Protein AF-A0A9D4QUW5-F1 (afdb_monomer)

Organism: Dreissena polymorpha (NCBI:txid45954)

Structure (mmCIF, N/CA/C/O backbone):
data_AF-A0A9D4QUW5-F1
#
_entry.id   AF-A0A9D4QUW5-F1
#
loop_
_atom_site.group_PDB
_atom_site.id
_atom_site.type_symbol
_atom_site.label_atom_id
_atom_site.label_alt_id
_atom_site.label_comp_id
_atom_site.label_asym_id
_atom_site.label_entity_id
_atom_site.label_seq_id
_atom_site.pdbx_PDB_ins_code
_atom_site.Cartn_x
_atom_site.Cartn_y
_atom_site.Cartn_z
_atom_site.occupancy
_atom_site.B_iso_or_equiv
_atom_site.auth_seq_id
_atom_site.auth_comp_id
_atom_site.auth_asym_id
_atom_site.auth_atom_id
_atom_s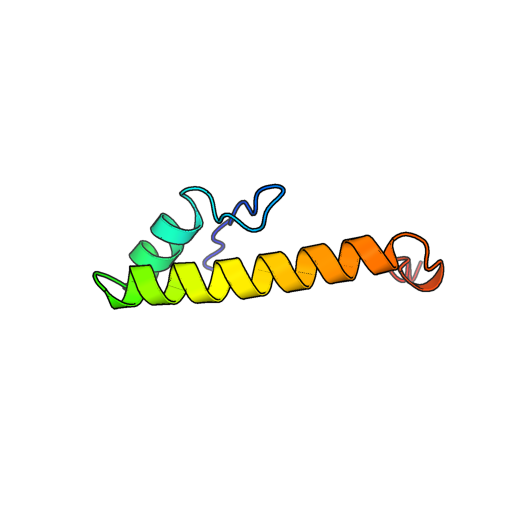ite.pdbx_PDB_model_num
ATOM 1 N N . MET A 1 1 ? -11.812 -19.562 1.151 1.00 58.28 1 MET A N 1
ATOM 2 C CA . MET A 1 1 ? -10.484 -18.950 0.925 1.00 58.28 1 MET A CA 1
ATOM 3 C C . MET A 1 1 ? -10.688 -17.450 0.803 1.00 58.28 1 MET A C 1
ATOM 5 O O . MET A 1 1 ? -11.461 -17.036 -0.048 1.00 58.28 1 MET A O 1
ATOM 9 N N . TRP A 1 2 ? -10.108 -16.650 1.697 1.00 72.94 2 TRP A N 1
ATOM 10 C CA . TRP A 1 2 ? -10.285 -15.194 1.681 1.00 72.94 2 TRP A CA 1
ATOM 11 C C . TRP A 1 2 ? -9.262 -14.578 0.722 1.00 72.94 2 TRP A C 1
ATOM 13 O O . TRP A 1 2 ? -8.097 -14.423 1.079 1.00 72.94 2 TRP A O 1
ATOM 23 N N . LEU A 1 3 ? -9.682 -14.292 -0.512 1.00 77.50 3 LEU A N 1
ATOM 24 C CA . LEU A 1 3 ? -8.875 -13.564 -1.490 1.00 77.50 3 LEU A CA 1
ATOM 25 C C . LEU A 1 3 ? -9.181 -12.069 -1.382 1.00 77.50 3 LEU A C 1
ATOM 27 O O . LEU A 1 3 ? -10.319 -11.649 -1.575 1.00 77.50 3 LEU A O 1
ATOM 31 N N . TYR A 1 4 ? -8.153 -11.271 -1.103 1.00 76.31 4 TYR A N 1
ATOM 32 C CA . TYR A 1 4 ? -8.236 -9.814 -1.104 1.00 76.31 4 TYR A CA 1
ATOM 33 C C . TYR A 1 4 ? -7.375 -9.285 -2.252 1.00 76.31 4 TYR A C 1
ATOM 35 O O . TYR A 1 4 ? -6.151 -9.266 -2.111 1.00 76.31 4 TYR A O 1
ATOM 43 N N . PRO A 1 5 ? -7.960 -8.892 -3.397 1.00 72.00 5 PRO A N 1
ATOM 44 C CA . PRO A 1 5 ? -7.184 -8.281 -4.466 1.00 72.00 5 PRO A CA 1
ATOM 45 C C . PRO A 1 5 ? -6.629 -6.946 -3.963 1.00 72.00 5 PRO A C 1
ATOM 47 O O . PRO A 1 5 ? -7.386 -6.063 -3.553 1.00 72.00 5 PRO A O 1
ATOM 50 N N . VAL A 1 6 ? -5.302 -6.825 -3.951 1.00 72.44 6 VAL A N 1
ATOM 51 C CA . VAL A 1 6 ? -4.602 -5.597 -3.576 1.00 72.44 6 VAL A CA 1
ATOM 52 C C . VAL A 1 6 ? -3.951 -5.020 -4.818 1.00 72.44 6 VAL A C 1
ATOM 54 O O . VAL A 1 6 ? -3.061 -5.628 -5.407 1.00 72.44 6 VAL A O 1
ATOM 57 N N . GLU A 1 7 ? -4.398 -3.832 -5.200 1.00 72.25 7 GLU A N 1
ATOM 58 C CA . GLU A 1 7 ? -3.787 -3.063 -6.274 1.00 72.25 7 GLU A CA 1
ATOM 59 C C . GLU A 1 7 ? -2.508 -2.401 -5.756 1.00 72.25 7 GLU A C 1
ATOM 61 O O . GLU A 1 7 ? -2.513 -1.677 -4.754 1.00 72.25 7 GLU A O 1
ATOM 66 N N . ILE A 1 8 ? -1.401 -2.648 -6.452 1.00 68.19 8 ILE A N 1
ATOM 67 C CA . ILE A 1 8 ? -0.112 -2.010 -6.195 1.00 68.19 8 ILE A CA 1
ATOM 68 C C . ILE A 1 8 ? 0.137 -1.063 -7.367 1.00 68.19 8 ILE A C 1
ATOM 70 O O . ILE A 1 8 ? 0.349 -1.508 -8.493 1.00 68.19 8 ILE A O 1
ATOM 74 N N . GLY A 1 9 ? 0.066 0.247 -7.118 1.00 68.56 9 GLY A N 1
ATOM 75 C CA . GLY A 1 9 ? 0.335 1.248 -8.153 1.00 68.56 9 GLY A CA 1
ATOM 76 C C . GLY A 1 9 ? 1.806 1.265 -8.590 1.00 68.56 9 GLY A C 1
ATOM 77 O O . GLY A 1 9 ? 2.678 0.703 -7.926 1.00 68.56 9 GLY A O 1
ATOM 78 N N . THR A 1 10 ? 2.109 2.011 -9.656 1.00 59.47 10 THR A N 1
ATOM 79 C CA . THR A 1 10 ? 3.438 2.152 -10.298 1.00 59.47 10 THR A CA 1
ATOM 80 C C . THR A 1 10 ? 4.576 2.658 -9.393 1.00 59.47 10 THR A C 1
ATOM 82 O O . THR A 1 10 ? 5.721 2.708 -9.828 1.00 59.47 10 THR A O 1
ATOM 85 N N . ARG A 1 11 ? 4.298 3.017 -8.133 1.00 56.69 11 ARG A N 1
ATOM 86 C CA . ARG A 1 11 ? 5.287 3.431 -7.117 1.00 56.69 11 ARG A CA 1
ATOM 87 C C . ARG A 1 11 ? 5.138 2.698 -5.778 1.00 56.69 11 ARG A C 1
ATOM 89 O O . ARG A 1 11 ? 5.437 3.259 -4.734 1.00 56.69 11 ARG A O 1
ATOM 96 N N . GLY A 1 12 ? 4.581 1.487 -5.767 1.00 55.25 12 GLY A N 1
ATOM 97 C CA . GLY A 1 12 ? 4.415 0.734 -4.517 1.00 55.25 12 GLY A CA 1
ATOM 98 C C . GLY A 1 12 ? 3.403 1.348 -3.542 1.00 55.25 12 GLY A C 1
ATOM 99 O O . GLY A 1 12 ? 3.395 0.981 -2.372 1.00 55.25 12 GLY A O 1
ATOM 100 N N . PHE A 1 13 ? 2.542 2.266 -4.000 1.00 56.31 13 PHE A N 1
ATOM 101 C CA . PHE A 1 13 ? 1.436 2.796 -3.204 1.00 56.31 13 PHE A CA 1
ATOM 102 C C . PHE A 1 13 ? 0.287 1.785 -3.209 1.00 56.31 13 PHE A C 1
ATOM 104 O O . PHE A 1 13 ? -0.310 1.554 -4.265 1.00 56.31 13 PHE A O 1
ATOM 111 N N . PRO A 1 14 ? -0.049 1.183 -2.060 1.00 60.94 14 PRO A N 1
ATOM 112 C CA . PRO A 1 14 ? -1.199 0.317 -1.961 1.00 60.94 14 PRO A CA 1
ATOM 113 C C . PRO A 1 14 ? -2.452 1.192 -1.914 1.00 60.94 14 PRO A C 1
ATOM 115 O O . PRO A 1 14 ? -2.848 1.725 -0.873 1.00 60.94 14 PRO A O 1
ATOM 118 N N . ALA A 1 15 ? -3.041 1.389 -3.085 1.00 66.81 15 ALA A N 1
ATOM 119 C CA . ALA A 1 15 ? -4.244 2.176 -3.274 1.00 66.81 15 ALA A CA 1
ATOM 120 C C . ALA A 1 15 ? -5.408 1.456 -2.589 1.00 66.81 15 ALA A C 1
ATOM 122 O O . ALA A 1 15 ? -5.724 0.354 -3.008 1.00 66.81 15 ALA A O 1
ATOM 123 N N . GLN A 1 16 ? -6.002 2.048 -1.539 1.00 77.25 16 GLN A N 1
ATOM 124 C CA . GLN A 1 16 ? -7.292 1.741 -0.870 1.00 77.25 16 GLN A CA 1
ATOM 125 C C . GLN A 1 16 ? -7.612 0.268 -0.487 1.00 77.25 16 GLN A C 1
ATOM 127 O O . GLN A 1 16 ? -8.014 -0.019 0.640 1.00 77.25 16 GLN A O 1
ATOM 132 N N . SER A 1 17 ? -7.461 -0.671 -1.413 1.00 82.19 17 SER A N 1
ATOM 133 C CA . SER A 1 17 ? -7.574 -2.125 -1.304 1.00 82.19 17 SER A CA 1
ATO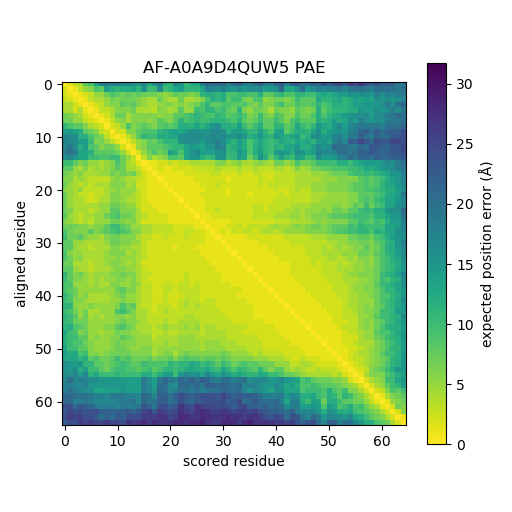M 134 C C . SER A 1 17 ? -6.790 -2.719 -0.131 1.00 82.19 17 SER A C 1
ATOM 136 O O . SER A 1 17 ? -7.374 -3.453 0.661 1.00 82.19 17 SER A O 1
ATOM 138 N N . LEU A 1 18 ? -5.524 -2.343 0.082 1.00 85.88 18 LEU A N 1
ATOM 139 C CA . LEU A 1 18 ? -4.749 -2.837 1.231 1.00 85.88 18 LEU A CA 1
ATOM 140 C C . LEU A 1 18 ? -5.319 -2.350 2.567 1.00 85.88 18 LEU A C 1
ATOM 142 O O . LEU A 1 18 ? -5.340 -3.079 3.556 1.00 85.88 18 LEU A O 1
ATOM 146 N N . TRP A 1 19 ? -5.820 -1.115 2.596 1.00 86.38 19 TRP A N 1
ATOM 147 C CA . TRP A 1 19 ? -6.475 -0.571 3.780 1.00 86.38 19 TRP A CA 1
ATOM 148 C C . TRP A 1 19 ? -7.745 -1.361 4.114 1.00 86.38 19 TRP A C 1
ATOM 150 O O 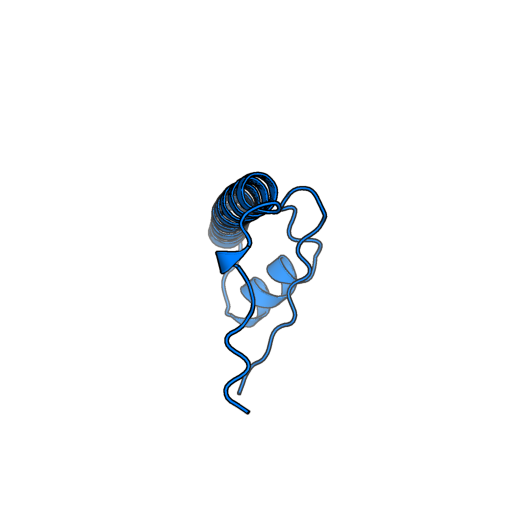. TRP A 1 19 ? -7.997 -1.667 5.283 1.00 86.38 19 TRP A O 1
ATOM 160 N N . ARG A 1 20 ? -8.520 -1.741 3.088 1.00 86.88 20 ARG A N 1
ATOM 161 C CA . ARG A 1 20 ? -9.694 -2.619 3.216 1.00 86.88 20 ARG A CA 1
ATOM 162 C C . ARG A 1 20 ? -9.307 -4.032 3.651 1.00 86.88 20 ARG A C 1
ATOM 164 O O . ARG A 1 20 ? -9.908 -4.531 4.595 1.00 86.88 20 ARG A O 1
ATOM 171 N N . MET A 1 21 ? -8.274 -4.624 3.050 1.00 89.81 21 MET A N 1
ATOM 172 C CA . MET A 1 21 ? -7.743 -5.941 3.421 1.00 89.81 21 MET A CA 1
ATOM 173 C C . MET A 1 21 ? -7.341 -5.974 4.894 1.00 89.81 21 MET A C 1
ATOM 175 O O . MET A 1 21 ? -7.816 -6.818 5.644 1.00 89.81 21 MET A O 1
ATOM 179 N N . PHE A 1 22 ? -6.522 -5.024 5.347 1.00 91.12 22 PHE A N 1
ATOM 180 C CA . PHE A 1 22 ? -6.116 -4.972 6.750 1.00 91.12 22 PHE A CA 1
ATOM 181 C C . PHE A 1 22 ? -7.291 -4.749 7.697 1.00 91.12 22 PHE A C 1
ATOM 183 O O . PHE A 1 22 ? -7.332 -5.360 8.759 1.00 91.12 22 PHE A O 1
ATOM 190 N N . SER A 1 23 ? -8.278 -3.949 7.293 1.00 90.25 23 SER A N 1
ATOM 191 C CA . SER A 1 23 ? -9.505 -3.775 8.077 1.00 90.25 23 SER A CA 1
ATOM 192 C C . SER A 1 23 ? -10.303 -5.079 8.186 1.00 90.25 23 SER A C 1
ATOM 194 O O . SER A 1 23 ? -10.781 -5.397 9.273 1.00 90.25 23 SER A O 1
ATOM 196 N N . ALA A 1 24 ? -10.408 -5.843 7.094 1.00 90.69 24 ALA A N 1
ATOM 197 C CA . ALA A 1 24 ? -11.066 -7.149 7.063 1.00 90.69 24 ALA A CA 1
ATOM 198 C C . ALA A 1 24 ? -10.307 -8.206 7.886 1.00 90.69 24 ALA A C 1
ATOM 200 O O . ALA A 1 24 ? -10.924 -9.051 8.523 1.00 90.69 24 ALA A O 1
ATOM 201 N N . 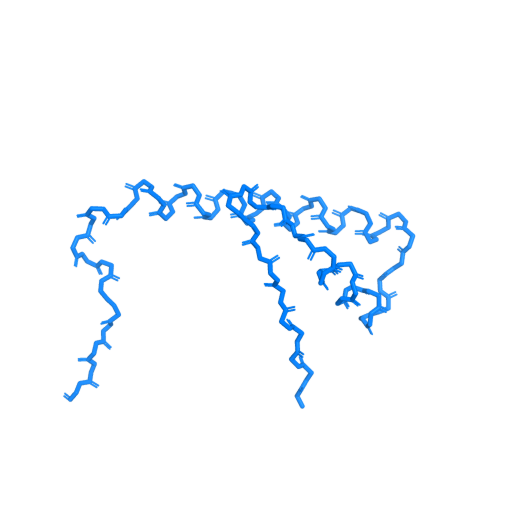LEU A 1 25 ? -8.977 -8.101 7.951 1.00 91.31 25 LEU A N 1
ATOM 202 C CA . LEU A 1 2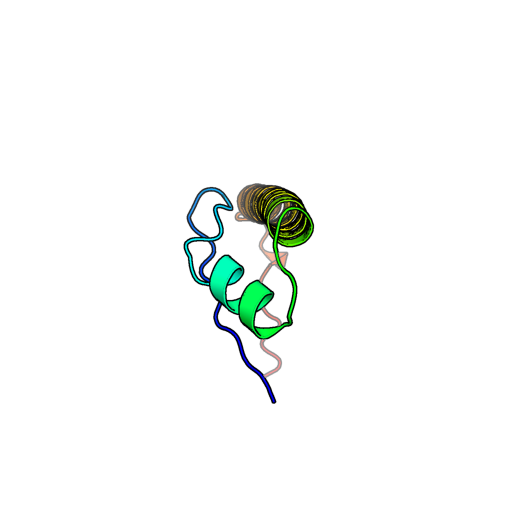5 ? -8.116 -8.911 8.821 1.00 91.31 25 LEU A CA 1
ATOM 203 C C . LEU A 1 25 ? -8.110 -8.440 10.288 1.00 91.31 25 LEU A C 1
ATOM 205 O O . LEU A 1 25 ? -7.384 -8.994 11.108 1.00 91.31 25 LEU A O 1
ATOM 209 N N . GLY A 1 26 ? -8.883 -7.407 10.633 1.00 94.38 26 GLY A N 1
ATOM 210 C CA . GLY A 1 26 ? -8.982 -6.889 11.999 1.00 94.38 26 GLY A CA 1
ATOM 211 C C . GLY A 1 26 ? -7.834 -5.969 12.431 1.00 94.38 26 GLY A C 1
ATOM 212 O O . GLY A 1 26 ? -7.836 -5.499 13.567 1.00 94.38 26 GLY A O 1
ATOM 213 N N . ILE A 1 27 ? -6.895 -5.642 11.542 1.00 94.06 27 ILE A N 1
ATOM 214 C CA . ILE A 1 27 ? -5.795 -4.711 11.813 1.00 94.06 27 ILE A CA 1
ATOM 215 C C . ILE A 1 27 ? -6.324 -3.275 11.713 1.00 94.06 27 ILE A C 1
ATOM 217 O O . ILE A 1 27 ? -6.822 -2.837 10.671 1.00 94.06 27 ILE A O 1
ATOM 221 N N . LYS A 1 28 ? -6.223 -2.516 12.807 1.00 93.31 28 LYS A N 1
ATOM 222 C CA . LYS A 1 28 ? -6.855 -1.194 12.956 1.00 93.31 28 LYS A CA 1
ATOM 223 C C . LYS A 1 28 ? -5.868 -0.141 13.467 1.00 93.31 28 LYS A C 1
ATOM 225 O O . LYS A 1 28 ? -4.724 -0.440 13.790 1.00 93.31 28 LYS A O 1
ATOM 230 N N . GLY A 1 29 ? -6.314 1.116 13.490 1.00 92.75 29 GLY A N 1
ATOM 231 C CA . GLY A 1 29 ? -5.596 2.224 14.127 1.00 92.75 29 GLY A CA 1
ATOM 232 C C . GLY A 1 29 ? -4.158 2.423 13.634 1.00 92.75 29 GLY A C 1
ATOM 233 O O . GLY A 1 29 ? -3.884 2.385 12.429 1.00 92.75 29 GLY A O 1
ATOM 234 N N . ALA A 1 30 ? -3.250 2.660 14.584 1.00 94.06 30 ALA A N 1
ATOM 235 C CA . ALA A 1 30 ? -1.832 2.892 14.322 1.00 94.06 30 ALA A CA 1
ATOM 236 C C . ALA A 1 30 ? -1.140 1.670 13.695 1.00 94.06 30 ALA A C 1
ATOM 238 O O . ALA A 1 30 ? -0.320 1.834 12.787 1.00 94.06 30 ALA A O 1
ATOM 239 N N . ASP A 1 31 ? -1.523 0.455 14.099 1.00 94.06 31 ASP A N 1
ATOM 240 C CA . ASP A 1 31 ? -0.969 -0.782 13.545 1.00 94.06 31 ASP A CA 1
ATOM 241 C C . ASP A 1 31 ? -1.281 -0.928 12.063 1.00 94.06 31 ASP A C 1
ATOM 243 O O . ASP A 1 31 ? -0.394 -1.267 11.281 1.00 94.06 31 ASP A O 1
ATOM 247 N N . ARG A 1 32 ? -2.498 -0.567 11.639 1.00 92.38 32 ARG A N 1
ATOM 248 C CA . ARG A 1 32 ? -2.853 -0.544 10.214 1.00 92.38 32 ARG A CA 1
ATOM 249 C C . ARG A 1 32 ? -1.972 0.432 9.442 1.00 92.38 32 ARG A C 1
ATOM 251 O O . ARG A 1 32 ? -1.442 0.070 8.397 1.00 92.38 32 ARG A O 1
ATOM 258 N N . LYS A 1 33 ? -1.766 1.649 9.958 1.00 89.44 33 LYS A N 1
ATOM 259 C CA . LYS A 1 33 ? -0.913 2.655 9.298 1.00 89.44 33 LYS A CA 1
ATOM 260 C C . LYS A 1 33 ? 0.533 2.161 9.167 1.00 89.44 33 LYS A C 1
ATOM 262 O O . LYS A 1 33 ? 1.139 2.309 8.106 1.00 89.44 33 LYS A O 1
ATOM 267 N N . ARG A 1 34 ? 1.065 1.522 10.213 1.00 91.44 34 ARG A N 1
ATOM 2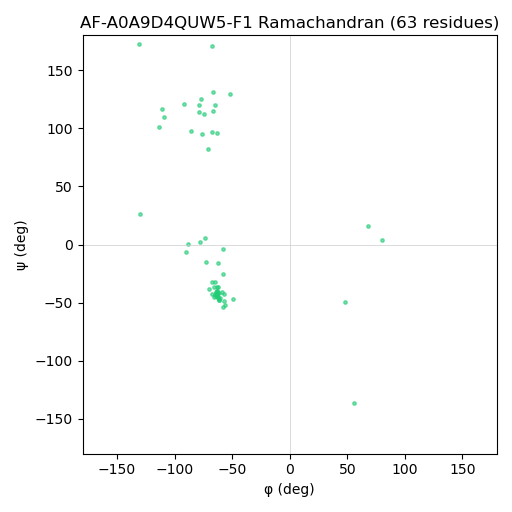68 C CA . ARG A 1 34 ? 2.413 0.935 10.213 1.00 91.44 34 ARG A CA 1
ATOM 269 C C . ARG A 1 34 ? 2.525 -0.261 9.263 1.00 91.44 34 ARG A C 1
ATOM 271 O O . ARG A 1 34 ? 3.519 -0.366 8.550 1.00 91.44 34 ARG A O 1
ATOM 278 N N . ALA A 1 35 ? 1.524 -1.139 9.241 1.00 91.00 35 ALA A N 1
ATOM 279 C CA . ALA A 1 35 ? 1.471 -2.293 8.347 1.00 91.00 35 ALA A CA 1
ATOM 280 C C . ALA A 1 35 ? 1.429 -1.859 6.876 1.00 91.00 35 ALA A C 1
ATOM 282 O O . ALA A 1 35 ? 2.195 -2.381 6.069 1.00 91.00 35 ALA A O 1
ATOM 283 N N . VAL A 1 36 ? 0.618 -0.844 6.556 1.00 87.88 36 VAL A N 1
ATOM 284 C CA . VAL A 1 36 ? 0.572 -0.230 5.222 1.00 87.88 36 VAL A CA 1
ATOM 285 C C . VAL A 1 36 ? 1.945 0.297 4.830 1.00 87.88 36 VAL A C 1
ATOM 287 O O . VAL A 1 36 ? 2.463 -0.130 3.810 1.00 87.88 36 VAL A O 1
ATOM 290 N N . GLY A 1 37 ? 2.582 1.138 5.653 1.00 86.69 37 GLY A N 1
ATOM 291 C CA . GLY A 1 37 ? 3.893 1.707 5.315 1.00 86.69 37 GLY A CA 1
ATOM 292 C C . GLY A 1 37 ? 4.982 0.653 5.078 1.00 86.69 37 GLY A C 1
ATOM 293 O O . GLY A 1 37 ? 5.753 0.762 4.125 1.00 86.69 37 GLY A O 1
ATOM 294 N N . LYS A 1 38 ? 5.021 -0.403 5.902 1.00 89.56 38 LYS A N 1
ATOM 295 C CA . LYS A 1 38 ? 5.960 -1.522 5.717 1.00 89.56 38 LYS A CA 1
ATOM 296 C C . LYS A 1 38 ? 5.714 -2.265 4.407 1.00 89.56 38 LYS A C 1
ATOM 298 O O . LYS A 1 38 ? 6.672 -2.583 3.705 1.00 89.56 38 LYS A O 1
ATOM 303 N N . LEU A 1 39 ? 4.449 -2.541 4.091 1.00 88.44 39 LEU A N 1
ATOM 304 C CA . LEU A 1 39 ? 4.098 -3.268 2.878 1.00 88.44 39 LEU A CA 1
ATOM 305 C C . LEU A 1 39 ? 4.353 -2.421 1.626 1.00 88.44 39 LEU A C 1
ATOM 307 O O . LEU A 1 39 ? 4.893 -2.951 0.661 1.00 88.44 39 LEU A O 1
ATOM 311 N N . SER A 1 40 ? 4.075 -1.114 1.671 1.00 84.25 40 SER A N 1
ATOM 312 C CA . SER A 1 40 ? 4.420 -0.179 0.592 1.00 84.25 40 SER A CA 1
ATOM 313 C C . SER A 1 40 ? 5.917 -0.191 0.287 1.00 84.25 40 SER A C 1
ATOM 315 O O . SER A 1 40 ? 6.310 -0.343 -0.864 1.00 84.25 40 SER A O 1
ATOM 317 N N . LEU A 1 41 ? 6.765 -0.095 1.319 1.00 86.12 41 LEU A N 1
ATOM 318 C CA . LEU A 1 41 ? 8.221 -0.111 1.148 1.00 86.12 41 LEU A CA 1
ATOM 319 C C . LEU A 1 41 ? 8.712 -1.440 0.558 1.00 86.12 41 LEU A C 1
ATOM 321 O O . LEU A 1 41 ? 9.588 -1.457 -0.305 1.00 86.12 41 LEU A O 1
ATOM 325 N N . ALA A 1 42 ? 8.156 -2.564 1.018 1.00 88.19 42 ALA A N 1
ATOM 326 C CA . ALA A 1 42 ? 8.487 -3.875 0.469 1.00 88.19 42 ALA A CA 1
ATOM 327 C C . ALA A 1 42 ? 8.069 -3.989 -1.006 1.00 88.19 42 ALA A C 1
ATOM 329 O O . ALA A 1 42 ? 8.861 -4.446 -1.831 1.00 88.19 42 ALA A O 1
ATOM 330 N N . ALA A 1 43 ? 6.864 -3.523 -1.343 1.00 85.31 43 ALA A N 1
ATOM 331 C CA . ALA A 1 43 ? 6.347 -3.517 -2.706 1.00 85.31 43 ALA A CA 1
ATOM 332 C C . ALA A 1 43 ? 7.180 -2.621 -3.634 1.00 85.31 43 ALA A C 1
ATOM 334 O O . ALA A 1 43 ? 7.499 -3.032 -4.748 1.00 85.31 43 ALA A O 1
ATOM 335 N N . GLU A 1 44 ? 7.583 -1.432 -3.179 1.00 85.38 44 GLU A N 1
ATOM 336 C CA . GLU A 1 44 ? 8.450 -0.521 -3.934 1.00 85.38 44 GLU A CA 1
ATOM 337 C C . GLU A 1 44 ? 9.816 -1.151 -4.228 1.00 85.38 44 GLU A C 1
ATOM 339 O O . GLU A 1 44 ? 10.268 -1.146 -5.375 1.00 85.38 44 GLU A O 1
ATOM 344 N N . ARG A 1 45 ? 10.458 -1.747 -3.215 1.00 87.25 45 ARG A N 1
ATOM 345 C CA . ARG A 1 45 ? 11.753 -2.425 -3.377 1.00 87.25 45 ARG A CA 1
ATOM 346 C C . ARG A 1 45 ? 11.657 -3.607 -4.332 1.00 87.25 45 ARG A C 1
ATOM 348 O O . ARG A 1 45 ? 12.498 -3.736 -5.217 1.00 87.25 45 ARG A O 1
ATOM 355 N N . ALA A 1 46 ? 10.626 -4.437 -4.178 1.00 86.19 46 ALA A N 1
ATOM 356 C CA . ALA A 1 46 ? 10.387 -5.572 -5.062 1.00 86.19 46 ALA A CA 1
ATOM 357 C C . ALA A 1 46 ? 10.140 -5.111 -6.506 1.00 86.19 46 ALA A C 1
ATOM 359 O O . ALA A 1 46 ? 10.768 -5.622 -7.428 1.00 86.19 46 ALA A O 1
ATOM 360 N N . SER A 1 47 ? 9.297 -4.092 -6.700 1.00 82.12 47 SER A N 1
ATOM 361 C CA . SER A 1 47 ? 9.005 -3.525 -8.024 1.00 82.12 47 SER A CA 1
ATOM 362 C C . SER A 1 47 ? 10.247 -2.906 -8.668 1.00 82.12 47 SER A C 1
ATOM 364 O O . SER A 1 47 ? 10.497 -3.122 -9.851 1.00 82.12 47 SER A O 1
ATOM 366 N N . SER A 1 48 ? 11.066 -2.189 -7.893 1.00 84.69 48 SER A N 1
ATOM 367 C CA . SER A 1 48 ? 12.321 -1.598 -8.377 1.00 84.69 48 SER A CA 1
ATOM 368 C C . SER A 1 48 ? 13.329 -2.669 -8.783 1.00 84.69 48 SER A C 1
ATOM 370 O O . SER A 1 48 ? 13.951 -2.565 -9.839 1.00 84.69 48 SER A O 1
ATOM 372 N N . TRP A 1 49 ? 13.464 -3.724 -7.975 1.00 86.06 49 TRP A N 1
ATOM 373 C CA . TRP A 1 49 ? 14.326 -4.858 -8.299 1.00 86.06 49 TRP A CA 1
ATOM 374 C C . TRP A 1 49 ? 13.864 -5.556 -9.581 1.00 86.06 49 TRP A C 1
ATOM 376 O O . TRP A 1 49 ? 14.665 -5.740 -10.493 1.00 86.06 49 TRP A O 1
ATOM 386 N N . LEU A 1 50 ? 12.566 -5.853 -9.705 1.00 84.56 50 LEU A N 1
ATOM 387 C CA . LEU A 1 50 ? 11.988 -6.432 -10.922 1.00 84.56 50 LEU A CA 1
ATOM 388 C C . LEU A 1 50 ? 12.257 -5.556 -12.151 1.00 84.56 50 LEU A C 1
ATOM 390 O O . LEU A 1 50 ? 12.647 -6.061 -13.201 1.00 84.56 50 LEU A O 1
ATOM 394 N N . TRP A 1 51 ? 12.113 -4.236 -12.015 1.00 82.94 51 TRP A N 1
ATOM 395 C CA . TRP A 1 51 ? 12.389 -3.294 -13.097 1.00 82.94 51 TRP A CA 1
ATOM 396 C C . TRP A 1 51 ? 13.857 -3.295 -13.541 1.00 82.94 51 TRP A C 1
ATOM 398 O O . TRP A 1 51 ? 14.143 -3.222 -14.740 1.00 82.94 51 TRP A O 1
ATOM 408 N N . MET A 1 52 ? 14.797 -3.397 -12.596 1.00 86.50 52 MET A N 1
ATOM 409 C CA . MET A 1 52 ? 16.227 -3.535 -12.903 1.00 86.50 52 MET A CA 1
ATOM 410 C C . MET A 1 52 ? 16.531 -4.854 -13.621 1.00 86.50 52 MET A C 1
ATOM 412 O O . MET A 1 52 ? 17.413 -4.903 -14.471 1.00 86.50 52 MET A O 1
ATOM 416 N N . LYS A 1 53 ? 15.776 -5.908 -13.307 1.00 84.75 53 LYS A N 1
ATOM 417 C CA . LYS A 1 53 ? 15.937 -7.260 -13.851 1.00 84.75 53 LYS A CA 1
ATOM 418 C C . LYS A 1 53 ? 15.171 -7.509 -15.153 1.00 84.75 53 LYS A C 1
ATOM 420 O O . LYS A 1 53 ? 15.261 -8.600 -15.705 1.00 84.75 53 LYS A O 1
ATOM 425 N N . ARG A 1 54 ? 14.453 -6.512 -15.684 1.00 84.19 54 ARG A N 1
ATOM 426 C CA . ARG A 1 54 ? 13.547 -6.669 -16.842 1.00 84.19 54 ARG A CA 1
ATOM 427 C C . ARG A 1 54 ? 14.216 -7.203 -18.119 1.00 84.19 54 ARG A C 1
ATOM 429 O O . ARG A 1 54 ? 13.535 -7.765 -18.968 1.00 84.19 54 ARG A O 1
ATOM 436 N N . GLU A 1 55 ? 15.523 -6.997 -18.275 1.00 82.94 55 GLU A N 1
ATOM 437 C CA . GLU A 1 55 ? 16.291 -7.425 -19.456 1.00 82.94 55 GLU A CA 1
ATOM 438 C C . GLU A 1 55 ? 16.878 -8.839 -19.294 1.00 82.94 55 GLU A C 1
ATOM 440 O O . GLU A 1 55 ? 17.402 -9.415 -20.252 1.00 82.94 55 GLU A O 1
ATOM 445 N N . GLU A 1 56 ? 16.759 -9.443 -18.106 1.00 84.44 56 GLU A N 1
ATOM 446 C CA . GLU A 1 56 ? 17.246 -10.796 -17.850 1.00 84.44 56 GLU A CA 1
ATOM 447 C C . GLU A 1 56 ? 16.330 -11.838 -18.504 1.00 84.44 56 GLU A C 1
ATOM 449 O O . GLU A 1 56 ? 15.192 -12.073 -18.096 1.00 84.44 56 GLU A O 1
ATOM 454 N N . ARG A 1 57 ? 16.855 -12.521 -19.529 1.00 68.75 57 ARG A N 1
ATOM 455 C CA . ARG A 1 57 ? 16.136 -13.571 -20.277 1.00 68.75 57 ARG A CA 1
ATOM 456 C C . ARG A 1 57 ? 15.741 -14.788 -19.431 1.00 68.75 57 ARG A C 1
ATOM 458 O O . ARG A 1 57 ? 14.894 -15.561 -19.871 1.00 68.75 57 ARG A O 1
ATOM 465 N N . SER A 1 58 ? 16.332 -14.959 -18.248 1.00 73.06 58 SER A N 1
ATOM 466 C CA . SER A 1 58 ? 16.002 -16.017 -17.284 1.00 73.06 58 SER A CA 1
ATOM 467 C C . SER A 1 58 ? 14.659 -15.798 -16.584 1.00 73.06 58 SER A C 1
ATOM 469 O O . SER A 1 58 ? 14.128 -16.741 -16.008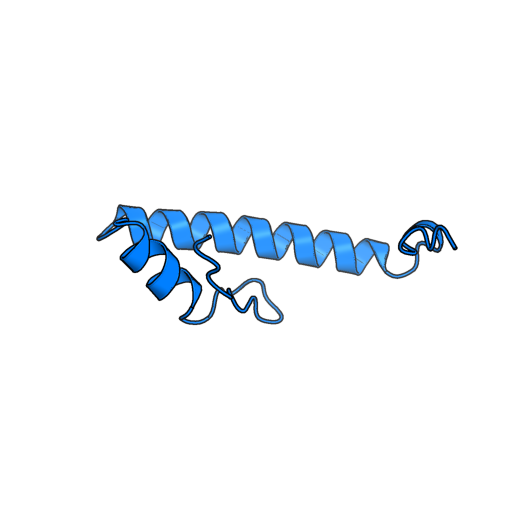 1.00 73.06 58 SER A O 1
ATOM 471 N N . TRP A 1 59 ? 14.078 -14.595 -16.659 1.00 67.38 59 TRP A N 1
ATOM 472 C CA . TRP A 1 59 ? 12.822 -14.251 -15.982 1.00 67.38 59 TRP A CA 1
ATOM 473 C C . TRP A 1 59 ? 11.562 -14.864 -16.628 1.00 67.38 59 TRP A C 1
ATOM 475 O O . TRP A 1 59 ? 10.435 -14.573 -16.228 1.00 67.38 59 TRP A O 1
ATOM 485 N N . LYS A 1 60 ? 11.697 -15.725 -17.644 1.00 61.94 60 LYS A N 1
ATOM 486 C CA . LYS A 1 60 ? 10.519 -16.359 -18.243 1.00 61.94 60 LYS A CA 1
ATOM 487 C C . LYS A 1 60 ? 9.871 -17.312 -17.231 1.00 61.94 60 LYS A C 1
ATOM 489 O O . LYS A 1 60 ? 10.581 -18.149 -16.672 1.00 61.94 60 LYS A O 1
ATOM 494 N N . PRO A 1 61 ? 8.541 -17.241 -17.024 1.00 62.41 61 PRO A N 1
ATOM 495 C CA . PRO A 1 61 ? 7.825 -18.301 -16.331 1.00 62.41 61 PRO A CA 1
ATOM 496 C C . PRO A 1 61 ? 8.181 -19.618 -17.011 1.00 62.41 61 PRO A C 1
ATOM 498 O O . PRO A 1 61 ? 8.130 -19.699 -18.240 1.00 62.41 61 PRO A O 1
ATOM 501 N N . THR A 1 62 ? 8.592 -20.624 -16.243 1.00 62.41 62 THR A N 1
ATOM 502 C CA . THR A 1 62 ? 8.852 -21.954 -16.787 1.00 62.41 62 THR A CA 1
ATOM 503 C C . THR A 1 62 ? 7.531 -22.485 -17.334 1.00 62.41 62 THR A C 1
ATOM 505 O O . THR A 1 62 ? 6.698 -22.990 -16.587 1.00 62.41 62 THR A O 1
ATOM 508 N N . THR A 1 63 ? 7.298 -22.328 -18.635 1.00 59.88 63 THR A N 1
ATOM 509 C CA . THR A 1 63 ? 6.244 -23.046 -19.347 1.00 59.88 63 THR A CA 1
ATOM 510 C C . THR A 1 63 ? 6.691 -24.495 -19.433 1.00 59.88 63 THR A C 1
ATOM 512 O O . THR A 1 63 ? 7.297 -24.910 -20.418 1.00 59.88 63 THR A O 1
ATOM 515 N N . ASN A 1 64 ? 6.465 -25.239 -18.350 1.00 58.06 64 ASN A N 1
ATOM 516 C CA . ASN A 1 64 ? 6.412 -26.691 -18.408 1.00 58.06 64 ASN A CA 1
ATOM 517 C C . ASN A 1 64 ? 5.152 -27.012 -19.220 1.00 58.06 64 ASN A C 1
ATOM 519 O O . ASN A 1 64 ? 4.038 -26.911 -18.706 1.00 58.06 64 ASN A O 1
ATOM 523 N N . THR A 1 65 ? 5.363 -27.249 -20.511 1.00 51.00 65 THR A N 1
ATOM 524 C CA . THR A 1 65 ? 4.359 -27.741 -21.461 1.00 51.00 65 THR A CA 1
ATOM 525 C C . THR A 1 65 ? 4.660 -29.203 -21.701 1.00 51.00 65 THR A C 1
ATOM 527 O O . THR A 1 65 ? 5.871 -29.512 -21.797 1.00 51.00 65 THR A O 1
#

Secondary structure (DSSP, 8-state):
-------B-TTS-B-SHHHHHHHHTT--HHHHHHHHHHHHHHHHHHHHHHHHTTT-GGGS-----

Solvent-accessible surface area (backbone atoms only — not comparable to full-atom values): 3969 Å² total; per-residue (Å²): 134,93,83,69,82,62,5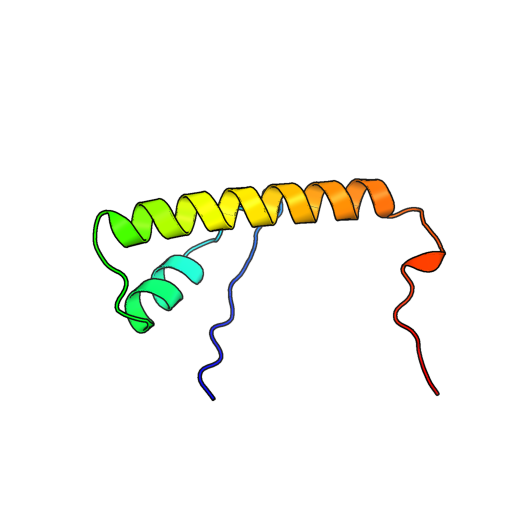2,65,46,102,73,19,48,56,55,67,38,46,59,50,45,36,47,75,72,67,42,51,75,69,60,33,56,52,50,50,53,53,50,24,53,52,43,31,52,51,51,51,52,51,61,74,47,68,83,49,82,81,74,57,77,84,78,85,121

pLDDT: mean 79.32, std 12.23, range [51.0, 94.38]

Mean predicted aligned error: 8.17 Å

Sequence (65 aa):
MWLYPVEIGTRGFPAQSLWRMFSALGIKGADRKRAVGKLSLAAERASSWLWMKREERSWKPTTNT

Foldse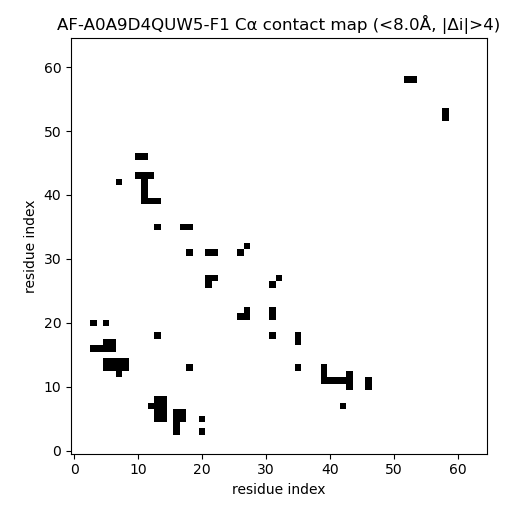ek 3Di:
DDDQDFDQDPQLQGPPSLLVVCVVVVNDDPRSVVVRVVNSVVSNVVSVVCVVCVPPPVPDDPPPD

Radius of gyration: 15.05 Å; Cα contacts (8 Å, |Δi|>4): 43; chains: 1; bounding box: 28×31×36 Å